Protein AF-T2S7C8-F1 (afdb_monomer_lite)

Foldseek 3Di:
DDDAFDWDADPVRWIWTDDPQKIWTWAQDDPNDGNVPDTDTPDMDGHDPVPPVPDDDPDDPDPDDDPDDDPPDDDDDDDDDDDDDPDDPPVVVVVVVVVVVVVVVVVVVVVVVVVVVVVVVVVVVVVVVVVVVVVVVVVVVVPD

Organism: NCBI:txid1352357

InterPro domains:
  IPR021907 Protein of unknown function DUF3519 [PF12033] (1-102)

pLDDT: mean 73.12, std 20.06, range [33.06, 94.12]

Radius of gyration: 29.87 Å; chains: 1; bounding box: 69×39×96 Å

Sequence (144 aa):
MLEKGEKGTDHLGRVFVDYGNKRVGLNNVWKSEKLGNHRVISSYELYDTEKQALRSTPQVITKEKAFNSLNSAEPNPMQKELKSQEVLSPLEQANAEKLAKLEREALASEQEFLRHKEQESKKLNLIFELIYKDYSVEQGDRIA

Structure (mmCIF, N/CA/C/O backbone):
data_AF-T2S7C8-F1
#
_entry.id   AF-T2S7C8-F1
#
loop_
_atom_site.group_PDB
_atom_site.id
_atom_site.type_symbol
_atom_site.label_atom_id
_atom_site.label_alt_id
_atom_site.label_comp_id
_atom_site.label_asym_id
_atom_site.label_entity_id
_atom_site.label_seq_id
_atom_site.pdbx_PDB_ins_code
_atom_site.Cartn_x
_atom_site.Cartn_y
_atom_site.Cartn_z
_atom_site.occupancy
_atom_site.B_iso_or_equiv
_atom_site.auth_seq_id
_atom_site.auth_comp_id
_atom_site.auth_asym_id
_atom_site.auth_atom_id
_atom_site.pdbx_PDB_model_num
ATOM 1 N N . MET A 1 1 ? -10.335 -15.597 -1.551 1.00 68.06 1 MET A N 1
ATOM 2 C CA . MET A 1 1 ? -10.544 -14.494 -2.517 1.00 68.06 1 MET A CA 1
ATOM 3 C C . MET A 1 1 ? -10.540 -13.198 -1.724 1.00 68.06 1 MET A C 1
ATOM 5 O O . MET A 1 1 ? -11.155 -13.182 -0.669 1.00 68.06 1 MET A O 1
ATOM 9 N N . LEU A 1 2 ? -9.804 -12.171 -2.157 1.00 72.94 2 LEU A N 1
ATOM 10 C CA . LEU A 1 2 ? -9.833 -10.853 -1.512 1.00 72.94 2 LEU A CA 1
ATOM 11 C C . LEU A 1 2 ? -10.954 -10.025 -2.140 1.00 72.94 2 LEU A C 1
ATOM 13 O O . LEU A 1 2 ? -11.009 -9.897 -3.365 1.00 72.94 2 LEU A O 1
ATOM 17 N N . GLU A 1 3 ? -11.838 -9.491 -1.307 1.00 81.44 3 GLU A N 1
ATOM 18 C CA . GLU A 1 3 ? -12.897 -8.587 -1.740 1.00 81.44 3 GLU A CA 1
ATOM 19 C C . GLU A 1 3 ? -12.309 -7.188 -1.974 1.00 81.44 3 GLU A C 1
ATOM 21 O O . GLU A 1 3 ? -11.490 -6.700 -1.193 1.00 81.44 3 GLU A O 1
ATOM 26 N N . LYS A 1 4 ? -12.667 -6.565 -3.099 1.00 87.81 4 LYS A N 1
ATOM 27 C CA . LYS A 1 4 ? -12.164 -5.241 -3.480 1.00 87.81 4 LYS A CA 1
ATOM 28 C C . LYS A 1 4 ? -13.153 -4.171 -3.026 1.00 87.81 4 LYS A C 1
ATOM 30 O O . LYS A 1 4 ? -14.350 -4.335 -3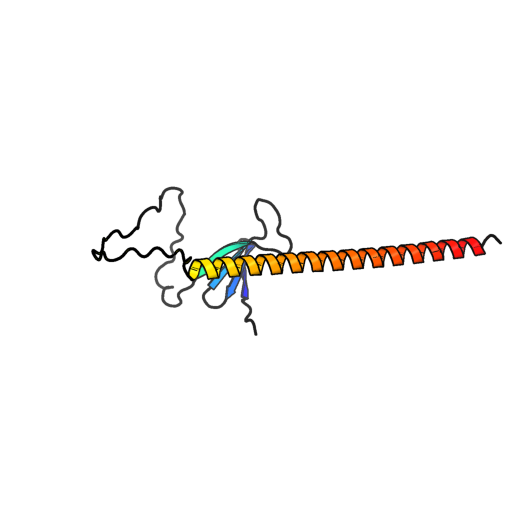.225 1.00 87.81 4 LYS A O 1
ATOM 35 N N . GLY A 1 5 ? -12.639 -3.073 -2.477 1.00 88.06 5 GLY A N 1
ATOM 36 C CA . GLY A 1 5 ? -13.427 -1.868 -2.211 1.00 88.06 5 GLY A CA 1
ATOM 37 C C . GLY A 1 5 ? -13.712 -1.040 -3.470 1.00 88.06 5 GLY A C 1
ATOM 38 O O . GLY A 1 5 ? -13.072 -1.219 -4.511 1.00 88.06 5 GLY A O 1
ATOM 39 N N . GLU A 1 6 ? -14.652 -0.105 -3.359 1.00 92.19 6 GLU A N 1
ATOM 40 C CA . GLU A 1 6 ? -15.002 0.869 -4.393 1.00 92.19 6 GLU A CA 1
ATOM 41 C C . GLU A 1 6 ? -14.101 2.103 -4.282 1.00 92.19 6 GLU A C 1
ATOM 43 O O . GLU A 1 6 ? -13.892 2.635 -3.197 1.00 92.19 6 GLU A O 1
ATOM 48 N N . LYS A 1 7 ? -13.542 2.579 -5.397 1.00 93.44 7 LYS A N 1
ATOM 49 C CA . LYS A 1 7 ? -12.736 3.810 -5.412 1.00 93.44 7 LYS A CA 1
ATOM 50 C C . LYS A 1 7 ? -13.618 5.011 -5.748 1.00 93.44 7 LYS A C 1
ATOM 52 O O . LYS A 1 7 ? -14.398 4.945 -6.693 1.00 93.44 7 LYS A O 1
ATOM 57 N N . GLY A 1 8 ? -13.410 6.128 -5.062 1.00 92.38 8 GLY A N 1
ATOM 58 C CA . GLY A 1 8 ? -14.126 7.374 -5.313 1.00 92.38 8 GLY A CA 1
ATOM 59 C C . GLY A 1 8 ? -13.217 8.597 -5.309 1.00 92.38 8 GLY A C 1
ATOM 60 O O . GLY A 1 8 ? -12.035 8.545 -4.952 1.00 92.38 8 GLY A O 1
ATOM 61 N N . THR A 1 9 ? -13.759 9.715 -5.778 1.00 92.06 9 THR A N 1
ATOM 62 C CA . THR A 1 9 ? -13.115 11.027 -5.720 1.00 92.06 9 THR A CA 1
ATOM 63 C C . THR A 1 9 ? -14.182 12.071 -5.442 1.00 92.06 9 THR A C 1
ATOM 65 O O . THR A 1 9 ? -15.259 12.016 -6.031 1.00 92.06 9 THR A O 1
ATOM 68 N N . ASP A 1 10 ? -13.921 12.983 -4.513 1.00 83.38 10 ASP A N 1
ATOM 69 C CA . ASP A 1 10 ? -14.870 14.047 -4.196 1.00 83.38 10 ASP A CA 1
ATOM 70 C C . ASP A 1 10 ? -14.703 15.272 -5.109 1.00 83.38 10 ASP A C 1
ATOM 72 O O . ASP A 1 10 ? -13.816 15.340 -5.962 1.00 83.38 10 ASP A O 1
ATOM 76 N N . HIS A 1 11 ? -15.551 16.280 -4.903 1.00 85.06 11 HIS A N 1
ATOM 77 C CA . HIS A 1 11 ? -15.507 17.544 -5.643 1.00 85.06 11 HIS A CA 1
ATOM 78 C C . HIS A 1 11 ? -14.207 18.352 -5.434 1.00 85.06 11 HIS A C 1
ATOM 80 O O . HIS A 1 11 ? -13.976 19.323 -6.149 1.00 85.06 11 HIS A O 1
ATOM 86 N N . LEU A 1 12 ? -13.362 17.968 -4.469 1.00 84.31 12 LEU A N 1
ATOM 87 C CA . LEU A 1 12 ? -12.052 18.567 -4.198 1.00 84.31 12 LEU A CA 1
ATOM 88 C C . LEU A 1 12 ? -10.900 17.738 -4.791 1.00 84.31 12 LEU A C 1
ATOM 90 O O . LEU A 1 12 ? -9.735 18.079 -4.589 1.00 84.31 12 LEU A O 1
ATOM 94 N N . GLY A 1 13 ? -11.195 16.647 -5.502 1.00 84.31 13 GLY A N 1
ATOM 95 C CA . GLY A 1 13 ? -10.182 15.773 -6.091 1.00 84.31 13 GLY A CA 1
ATOM 96 C C . GLY A 1 13 ? -9.503 14.831 -5.090 1.00 84.31 13 GLY A C 1
ATOM 97 O O . GLY A 1 13 ? -8.497 14.206 -5.432 1.00 84.31 13 GLY A O 1
ATOM 98 N N . ARG A 1 14 ? -10.014 14.707 -3.857 1.00 84.81 14 ARG A N 1
ATOM 99 C CA . ARG A 1 14 ? -9.461 13.786 -2.854 1.00 84.81 14 ARG A CA 1
ATOM 100 C C . ARG A 1 14 ? -9.916 12.372 -3.169 1.00 84.81 14 ARG A C 1
ATOM 102 O O . ARG A 1 14 ? -11.104 12.129 -3.366 1.00 84.81 14 ARG A O 1
ATOM 109 N N . VAL A 1 15 ? -8.973 11.439 -3.196 1.00 92.38 15 VAL A N 1
ATOM 110 C CA . VAL A 1 15 ? -9.261 10.041 -3.520 1.00 92.38 15 VAL A CA 1
ATOM 111 C C . VAL A 1 15 ? -9.568 9.265 -2.252 1.00 92.38 15 VAL A C 1
ATOM 113 O O . VAL A 1 15 ? -8.892 9.440 -1.243 1.00 92.38 15 VAL A O 1
ATOM 116 N N . PHE A 1 16 ? -10.551 8.375 -2.317 1.00 93.81 16 PHE A N 1
ATOM 117 C CA . PHE A 1 16 ? -10.884 7.470 -1.226 1.00 93.81 16 PHE A CA 1
ATOM 118 C C . PHE A 1 16 ? -11.247 6.072 -1.734 1.00 93.81 16 PHE A C 1
ATOM 120 O O . PHE A 1 16 ? -11.502 5.878 -2.925 1.00 93.81 16 PHE A O 1
ATOM 127 N N . VAL A 1 17 ? -11.233 5.098 -0.826 1.00 93.94 17 VAL A N 1
ATOM 128 C CA . VAL A 1 17 ? -11.704 3.730 -1.056 1.00 93.94 17 VAL A CA 1
ATOM 129 C C . VAL A 1 17 ? -12.733 3.374 0.005 1.00 93.94 17 VAL A C 1
ATOM 131 O O . VAL A 1 17 ? -12.441 3.476 1.197 1.00 93.94 17 VAL A O 1
ATOM 134 N N . ASP A 1 18 ? -13.901 2.932 -0.440 1.00 92.69 18 ASP A N 1
ATOM 135 C CA . ASP A 1 18 ? -14.984 2.437 0.396 1.00 92.69 18 ASP A CA 1
ATOM 136 C C . ASP A 1 18 ? -14.978 0.915 0.431 1.00 92.69 18 ASP A C 1
ATOM 138 O O . ASP A 1 18 ? -14.855 0.245 -0.593 1.00 92.69 18 ASP A O 1
ATOM 142 N N . TYR A 1 19 ? -15.102 0.355 1.627 1.00 90.81 19 TYR A N 1
ATOM 143 C CA . TYR A 1 19 ? -15.174 -1.084 1.827 1.00 90.81 19 TYR A CA 1
ATOM 144 C C . TYR A 1 19 ? -16.102 -1.406 2.995 1.00 90.81 19 TYR A C 1
ATOM 146 O O . TYR A 1 19 ? -15.776 -1.169 4.164 1.00 90.81 19 TYR A O 1
ATOM 154 N N . GLY A 1 20 ? -17.283 -1.937 2.676 1.00 89.00 20 GLY A N 1
ATOM 155 C CA . GLY A 1 20 ? -18.350 -2.135 3.649 1.00 89.00 20 GLY A CA 1
ATOM 156 C C . GLY A 1 20 ? -18.712 -0.815 4.328 1.00 89.00 20 GLY A C 1
ATOM 157 O O . GLY A 1 20 ? -19.054 0.164 3.677 1.00 89.00 20 GLY A O 1
ATOM 158 N N . ASN A 1 21 ? -18.595 -0.772 5.651 1.00 88.62 21 ASN A N 1
ATOM 159 C CA . ASN A 1 21 ? -18.905 0.409 6.448 1.00 88.62 21 ASN A CA 1
ATOM 160 C C . ASN A 1 21 ? -17.685 1.305 6.731 1.00 88.62 21 ASN A C 1
ATOM 162 O O . ASN A 1 21 ? -17.664 2.020 7.729 1.00 88.62 21 ASN A O 1
ATOM 166 N N . LYS A 1 22 ? -16.636 1.223 5.908 1.00 89.38 22 LYS A N 1
ATOM 167 C CA . LYS A 1 22 ? -15.371 1.944 6.100 1.00 89.38 22 LYS A CA 1
ATOM 168 C C . LYS A 1 22 ? -15.048 2.774 4.873 1.00 89.38 22 LYS A C 1
ATOM 170 O O . LYS A 1 22 ? -15.216 2.284 3.759 1.00 89.38 22 LYS A O 1
ATOM 175 N N . ARG A 1 23 ? -14.491 3.962 5.092 1.00 92.06 23 ARG A N 1
ATOM 176 C CA . ARG A 1 23 ? -13.891 4.800 4.050 1.00 92.06 23 ARG A CA 1
ATOM 177 C C . ARG A 1 23 ? -12.448 5.122 4.402 1.00 92.06 23 ARG A C 1
ATOM 179 O O . ARG A 1 23 ? -12.149 5.521 5.524 1.00 92.06 23 ARG A O 1
ATOM 186 N N . VAL A 1 24 ? -11.553 4.988 3.431 1.00 91.50 24 VAL A N 1
ATOM 187 C CA . VAL A 1 24 ? -10.126 5.306 3.568 1.00 91.50 24 VAL A CA 1
ATOM 188 C C . VAL A 1 24 ? -9.764 6.412 2.590 1.00 91.50 24 VAL A C 1
ATOM 190 O O . VAL A 1 24 ? -9.850 6.206 1.384 1.00 91.50 24 VAL A O 1
ATOM 193 N N . GLY A 1 25 ? -9.340 7.574 3.084 1.00 94.00 25 GLY A N 1
ATOM 194 C CA . GLY A 1 25 ? -8.821 8.662 2.253 1.00 94.00 25 GLY A CA 1
ATOM 195 C C . GLY A 1 25 ? -7.349 8.454 1.906 1.00 94.00 25 GLY A C 1
ATOM 196 O O . GLY A 1 25 ? -6.552 8.053 2.755 1.00 94.00 25 GLY A O 1
ATOM 197 N N . LEU A 1 26 ? -6.982 8.741 0.659 1.00 93.19 26 LEU A N 1
ATOM 198 C CA . LEU A 1 26 ? -5.656 8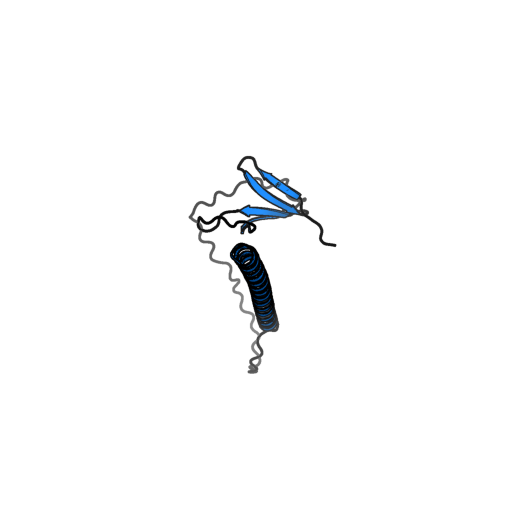.509 0.095 1.00 93.19 26 LEU A CA 1
ATOM 199 C C . LEU A 1 26 ? -5.055 9.806 -0.460 1.00 93.19 26 LEU A C 1
ATOM 201 O O . LEU A 1 26 ? -5.669 10.494 -1.278 1.00 93.19 26 LEU A O 1
ATOM 205 N N . ASN A 1 27 ? -3.804 10.084 -0.090 1.00 89.44 27 ASN A N 1
ATOM 206 C CA . ASN A 1 27 ? -3.008 11.201 -0.595 1.00 89.44 27 ASN A CA 1
ATOM 207 C C . ASN A 1 27 ? -1.825 10.690 -1.438 1.00 89.44 27 ASN A C 1
ATOM 209 O O . ASN A 1 27 ? -1.204 9.676 -1.118 1.00 89.44 27 ASN A O 1
ATOM 213 N N . ASN A 1 28 ? -1.529 11.375 -2.542 1.00 90.81 28 ASN A N 1
ATOM 214 C CA . ASN A 1 28 ? -0.413 11.072 -3.444 1.00 90.81 28 ASN A CA 1
ATOM 215 C C . ASN A 1 28 ? 0.847 11.914 -3.170 1.00 90.81 28 ASN A C 1
ATOM 217 O O . ASN A 1 28 ? 1.847 11.739 -3.866 1.00 90.81 28 ASN A O 1
ATOM 221 N N . VAL A 1 29 ? 0.796 12.817 -2.190 1.00 88.25 29 VAL A N 1
ATOM 222 C CA . VAL A 1 29 ? 1.901 13.668 -1.754 1.00 88.25 29 VAL A CA 1
ATOM 223 C C . VAL A 1 29 ? 2.172 13.441 -0.269 1.00 88.25 29 VAL A C 1
ATOM 225 O O . VAL A 1 29 ? 1.256 13.418 0.554 1.00 88.25 29 VAL A O 1
ATOM 228 N N . TRP A 1 30 ? 3.446 13.319 0.084 1.00 88.69 30 TRP A N 1
ATOM 229 C CA . TRP A 1 30 ? 3.918 13.246 1.464 1.00 88.69 30 TRP A CA 1
ATOM 230 C C . TRP A 1 30 ? 5.176 14.089 1.607 1.00 88.69 30 TRP A C 1
ATOM 232 O O . TRP A 1 30 ? 6.067 13.988 0.775 1.00 88.69 30 TRP A O 1
ATOM 242 N N . LYS A 1 31 ? 5.249 14.947 2.634 1.00 90.00 31 LYS A N 1
ATOM 243 C CA . LYS A 1 31 ? 6.389 15.866 2.843 1.00 90.00 31 LYS A CA 1
ATOM 244 C C . LYS A 1 31 ? 6.799 16.645 1.573 1.00 90.00 31 LYS A C 1
ATOM 246 O O . LYS A 1 31 ? 7.979 16.857 1.330 1.00 90.00 31 LYS A O 1
ATOM 251 N N . SER A 1 32 ? 5.816 17.072 0.776 1.00 90.69 32 SER A N 1
ATOM 252 C CA . SER A 1 32 ? 6.000 17.780 -0.506 1.00 90.69 32 SER A CA 1
ATOM 253 C C . SER A 1 32 ? 6.583 16.949 -1.660 1.00 90.69 32 SER A C 1
ATOM 255 O O . SER A 1 32 ? 6.857 17.499 -2.725 1.00 90.69 32 SER A O 1
ATOM 257 N N . GLU A 1 33 ? 6.695 15.631 -1.505 1.00 91.00 33 GLU A N 1
ATOM 258 C CA . GLU A 1 33 ? 7.144 14.709 -2.550 1.00 91.00 33 GLU A CA 1
ATOM 259 C C . GLU A 1 33 ? 5.977 13.894 -3.115 1.00 91.00 33 GLU A C 1
ATOM 261 O O . GLU A 1 33 ? 5.079 13.472 -2.382 1.00 91.00 33 GLU A O 1
ATOM 266 N N . LYS A 1 34 ? 5.980 13.656 -4.432 1.00 93.38 34 LYS A N 1
ATOM 267 C CA . LYS A 1 34 ? 4.994 12.787 -5.092 1.00 93.38 34 LYS A CA 1
ATOM 268 C C . LYS A 1 34 ? 5.375 11.322 -4.902 1.00 93.38 34 LYS A C 1
ATOM 270 O O . LYS A 1 34 ? 6.498 10.930 -5.187 1.00 93.38 34 LYS A O 1
ATOM 275 N N . LEU A 1 35 ? 4.401 10.501 -4.528 1.00 87.62 35 LEU A N 1
ATOM 276 C CA . LEU A 1 35 ? 4.615 9.104 -4.140 1.00 87.62 35 LEU A CA 1
ATOM 277 C C . LEU A 1 35 ? 4.553 8.085 -5.296 1.00 87.62 35 LEU A C 1
ATOM 279 O O . LEU A 1 35 ? 4.608 6.879 -5.063 1.00 87.62 35 LEU A O 1
ATOM 283 N N . GLY A 1 36 ? 4.446 8.536 -6.550 1.00 90.56 36 GLY A N 1
ATOM 284 C CA . GLY A 1 36 ? 4.378 7.648 -7.716 1.00 90.56 36 GLY A CA 1
ATOM 285 C C . GLY A 1 36 ? 3.201 6.667 -7.634 1.00 90.56 36 GLY A C 1
ATOM 286 O O . GLY A 1 36 ? 2.042 7.081 -7.616 1.00 90.56 36 GLY A O 1
ATOM 287 N N . ASN A 1 37 ? 3.503 5.368 -7.586 1.00 90.44 37 ASN A N 1
ATOM 288 C CA . ASN A 1 37 ? 2.537 4.275 -7.424 1.00 90.44 37 ASN A CA 1
ATOM 289 C C . ASN A 1 37 ? 2.124 4.007 -5.961 1.00 90.44 37 ASN A C 1
ATOM 291 O O . ASN A 1 37 ? 1.277 3.148 -5.723 1.00 90.44 37 ASN A O 1
ATOM 295 N N . HIS A 1 38 ? 2.685 4.733 -4.993 1.00 87.88 38 HIS A N 1
ATOM 296 C CA . HIS A 1 38 ? 2.340 4.633 -3.576 1.00 87.88 38 HIS A CA 1
ATOM 297 C C . HIS A 1 38 ? 1.379 5.751 -3.161 1.00 87.88 38 HIS A C 1
ATOM 299 O O . HIS A 1 38 ? 1.308 6.812 -3.786 1.00 87.88 38 HIS A O 1
ATOM 305 N N . ARG A 1 39 ? 0.613 5.516 -2.090 1.00 89.12 39 ARG A N 1
ATOM 306 C CA . ARG A 1 39 ? -0.302 6.504 -1.506 1.00 89.12 39 ARG A CA 1
ATOM 307 C C . ARG A 1 39 ? -0.281 6.404 0.009 1.00 89.12 39 ARG A C 1
ATOM 309 O O . ARG A 1 39 ? -0.235 5.305 0.554 1.00 89.12 39 ARG A O 1
ATOM 31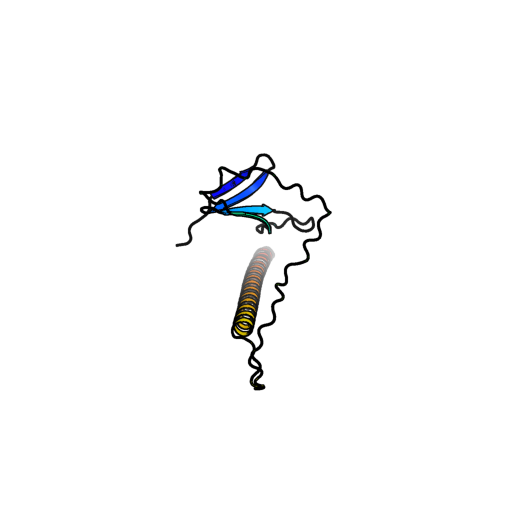6 N N . VAL A 1 40 ? -0.341 7.549 0.674 1.00 91.12 40 VAL A N 1
ATOM 317 C CA . VAL A 1 40 ? -0.448 7.630 2.133 1.00 91.12 40 VAL A CA 1
ATOM 318 C C . VAL A 1 40 ? -1.918 7.678 2.520 1.00 91.12 40 VAL A C 1
ATOM 320 O O . VAL A 1 40 ? -2.713 8.366 1.880 1.00 91.12 40 VAL A O 1
ATOM 323 N N . IL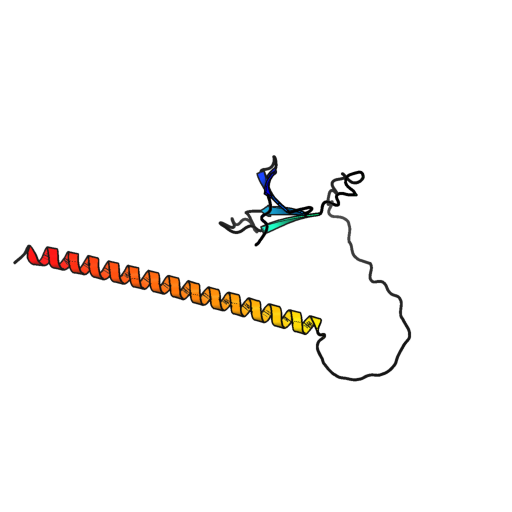E A 1 41 ? -2.276 6.959 3.580 1.00 92.69 41 ILE A N 1
ATOM 324 C CA . ILE A 1 41 ? -3.606 7.044 4.180 1.00 92.69 41 ILE A CA 1
ATOM 325 C C . ILE A 1 41 ? -3.703 8.377 4.923 1.00 92.69 41 ILE A C 1
ATOM 327 O O . ILE A 1 41 ? -2.974 8.608 5.886 1.00 92.69 41 ILE A O 1
ATOM 331 N N . SER A 1 42 ? -4.586 9.261 4.461 1.00 87.94 42 SER A N 1
ATOM 332 C CA . SER A 1 42 ? -4.798 10.586 5.053 1.00 87.94 42 SER A CA 1
ATOM 333 C C . SER A 1 42 ? -5.984 10.636 6.012 1.00 87.94 42 SER A C 1
ATOM 335 O O . SER A 1 42 ? -6.036 11.517 6.866 1.00 87.94 42 SER A O 1
ATOM 337 N N . SER A 1 43 ? -6.952 9.730 5.862 1.00 85.06 43 SER A N 1
ATOM 338 C CA . SER A 1 43 ? -8.123 9.643 6.736 1.00 85.06 43 SER A CA 1
ATOM 339 C C . SER A 1 43 ? -8.696 8.230 6.762 1.00 85.06 43 SER A C 1
ATOM 341 O O . SER A 1 43 ? -8.524 7.454 5.820 1.00 85.06 43 SER A O 1
ATOM 343 N N . TYR A 1 44 ? -9.386 7.906 7.850 1.00 90.69 44 TYR A N 1
ATOM 344 C CA . TYR A 1 44 ? -10.113 6.657 8.021 1.00 90.69 44 TYR A CA 1
ATOM 345 C C . TYR A 1 44 ? -11.433 6.957 8.734 1.00 90.69 44 TYR A C 1
ATOM 347 O O . TYR A 1 44 ? -11.432 7.549 9.813 1.00 90.69 44 TYR A O 1
ATOM 355 N N . GLU A 1 45 ? -12.546 6.566 8.125 1.00 87.62 45 GLU A N 1
ATOM 356 C CA . GLU A 1 45 ? -13.897 6.765 8.644 1.00 87.62 45 GLU A CA 1
ATOM 357 C C . GLU A 1 45 ? -14.600 5.414 8.788 1.00 87.62 45 GLU A C 1
ATOM 359 O O . GLU A 1 45 ? -14.438 4.519 7.955 1.00 87.62 45 GLU A O 1
ATOM 364 N N . LEU A 1 46 ? -15.399 5.283 9.846 1.00 89.69 46 LEU A N 1
ATOM 365 C CA . LEU A 1 46 ? -16.288 4.151 10.072 1.00 89.69 46 LEU A CA 1
ATOM 366 C C . LEU A 1 46 ? -17.723 4.679 10.113 1.00 89.69 46 LEU A C 1
ATOM 368 O O . LEU A 1 46 ? -18.051 5.529 10.940 1.00 89.69 46 LEU A O 1
ATOM 372 N N . TYR A 1 47 ? -18.573 4.173 9.232 1.00 76.75 47 TYR A N 1
ATOM 373 C CA . TYR A 1 47 ? -19.996 4.457 9.238 1.00 76.75 47 TYR A CA 1
ATOM 374 C C . TYR A 1 47 ? -20.693 3.421 10.126 1.00 76.75 47 TYR A C 1
ATOM 376 O O . TYR A 1 47 ? -20.725 2.232 9.814 1.00 76.75 47 TYR A O 1
ATOM 384 N N . ASP A 1 48 ? -21.257 3.854 11.250 1.00 69.12 48 ASP A N 1
ATOM 385 C CA . ASP A 1 48 ? -22.266 3.054 11.943 1.00 69.12 48 ASP A CA 1
ATOM 386 C C . ASP A 1 48 ? -23.581 3.243 11.186 1.00 69.12 48 ASP A C 1
ATOM 388 O O . ASP A 1 48 ? -24.179 4.323 11.225 1.00 69.12 48 ASP A O 1
ATOM 392 N N . THR A 1 49 ? -24.044 2.195 10.503 1.00 57.31 49 THR A N 1
ATOM 393 C CA . THR A 1 49 ? -25.340 2.186 9.803 1.00 57.31 49 THR A CA 1
ATOM 394 C C . THR A 1 49 ? -26.499 2.569 10.740 1.00 57.31 49 THR A C 1
ATOM 396 O O . THR A 1 49 ? -27.489 3.134 10.290 1.00 57.31 49 THR A O 1
ATOM 399 N N . GLU A 1 50 ? -26.353 2.361 12.05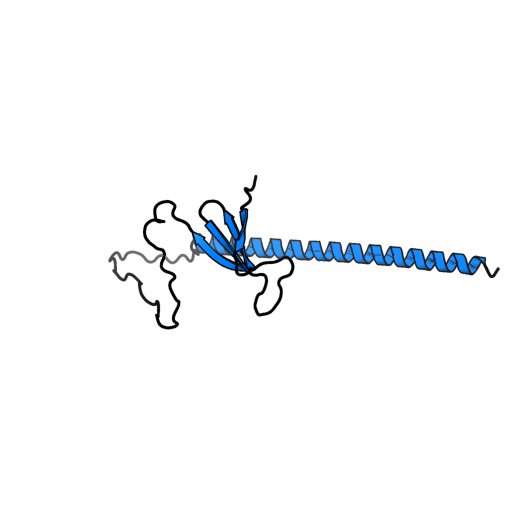3 1.00 56.16 50 GLU A N 1
ATOM 400 C CA . GLU A 1 50 ? -27.369 2.685 13.065 1.00 56.16 50 GLU A CA 1
ATOM 401 C C . GLU A 1 50 ? -27.348 4.144 13.567 1.00 56.16 50 GLU A C 1
ATOM 403 O O . GLU A 1 50 ? -28.324 4.595 14.164 1.00 56.16 50 GLU A O 1
ATOM 408 N N . LYS A 1 51 ? -26.272 4.918 13.347 1.00 52.31 51 LYS A N 1
ATOM 409 C CA . LYS A 1 51 ? -26.091 6.248 13.983 1.00 52.31 51 LYS A CA 1
ATOM 410 C C . LYS A 1 51 ? -26.111 7.444 13.033 1.00 52.31 51 LYS A C 1
ATOM 412 O O . LYS A 1 51 ? -25.942 8.581 13.482 1.00 52.31 51 LYS A O 1
ATOM 417 N N . GLN A 1 52 ? -26.392 7.227 11.749 1.00 49.31 52 GLN A N 1
ATOM 418 C CA . GLN A 1 52 ? -26.513 8.303 10.754 1.00 49.31 52 GLN A CA 1
ATOM 419 C C . GLN A 1 52 ? -27.622 9.328 11.068 1.00 49.31 52 GLN A C 1
ATOM 421 O O . GLN A 1 52 ? -27.613 10.420 10.510 1.00 49.31 52 GLN A O 1
ATOM 426 N N . ALA A 1 53 ? -28.527 9.037 12.007 1.00 47.25 53 ALA A N 1
ATOM 427 C CA . ALA A 1 53 ? -29.560 9.980 12.424 1.00 47.25 53 ALA A CA 1
ATOM 428 C C . ALA A 1 53 ? -29.058 11.154 13.293 1.00 47.25 53 ALA A C 1
ATOM 430 O O . ALA A 1 53 ? -29.813 12.106 13.461 1.00 47.25 53 ALA A O 1
ATOM 431 N N . LEU A 1 54 ? -27.845 11.124 13.879 1.00 45.44 54 LEU A N 1
ATOM 432 C CA . LEU A 1 54 ? -27.544 12.066 14.976 1.00 45.44 54 LEU A CA 1
ATOM 433 C C . LEU A 1 54 ? -26.254 12.885 14.928 1.00 45.44 54 LEU A C 1
ATOM 435 O O . LEU A 1 54 ? -26.145 13.798 15.745 1.00 45.44 54 LEU A O 1
ATOM 439 N N . ARG A 1 55 ? -25.280 12.654 14.040 1.00 43.38 55 ARG A N 1
ATOM 440 C CA . ARG A 1 55 ? -24.040 13.464 14.073 1.00 43.38 55 ARG A CA 1
ATOM 441 C C . ARG A 1 55 ? -23.454 13.786 12.703 1.00 43.38 55 ARG A C 1
ATOM 443 O O . ARG A 1 55 ? -22.423 13.250 12.323 1.00 43.38 55 ARG A O 1
ATOM 450 N N . SER A 1 56 ? -24.055 14.770 12.037 1.00 45.44 56 SER A N 1
ATOM 451 C CA . SER A 1 56 ? -23.315 15.679 11.156 1.00 45.44 56 SER A CA 1
ATOM 452 C C . SER A 1 56 ? -22.982 16.943 11.937 1.00 45.44 56 SER A C 1
ATOM 454 O O . SER A 1 56 ? -23.762 17.889 11.998 1.00 45.44 56 SER A O 1
ATOM 456 N N . THR A 1 57 ? -21.812 16.959 12.565 1.00 45.44 57 THR A N 1
ATOM 457 C CA . THR A 1 57 ? -21.149 18.216 12.914 1.00 45.44 57 THR A CA 1
ATOM 458 C C . THR A 1 57 ? -19.667 18.047 12.600 1.00 45.44 57 THR A C 1
ATOM 460 O O . THR A 1 57 ? -19.009 17.224 13.240 1.00 45.44 57 THR A O 1
ATOM 463 N N . PRO A 1 58 ? -19.126 18.760 11.596 1.00 49.91 58 PRO A N 1
ATOM 464 C CA . PRO A 1 58 ? -17.695 18.747 11.337 1.00 49.91 58 PRO A CA 1
ATOM 465 C C . PRO A 1 58 ? -16.987 19.366 12.545 1.00 49.91 58 PRO A C 1
ATOM 467 O O . PRO A 1 58 ? -17.174 20.544 12.849 1.00 49.91 58 PRO A O 1
ATOM 470 N N . GLN A 1 59 ? -16.197 18.572 13.269 1.00 45.06 59 GLN A N 1
ATOM 471 C CA . GLN A 1 59 ? -15.356 19.110 14.333 1.00 45.06 59 GLN A CA 1
ATOM 472 C C . GLN A 1 59 ? -14.205 19.882 13.687 1.00 45.06 59 GLN A C 1
ATOM 474 O O . GLN A 1 59 ? -13.263 19.305 13.148 1.00 45.06 59 GLN A O 1
ATOM 479 N N . VAL A 1 60 ? -14.313 21.208 13.724 1.00 38.62 60 VAL A N 1
ATOM 480 C CA . VAL A 1 60 ? -13.207 22.132 13.483 1.00 38.62 60 VAL A CA 1
ATOM 481 C C . VAL A 1 60 ? -12.137 21.839 14.535 1.00 38.62 60 VAL A C 1
ATOM 483 O O . VAL A 1 60 ? -12.362 22.054 15.723 1.00 38.62 60 VAL A O 1
ATOM 486 N N . ILE A 1 61 ? -10.973 21.339 14.119 1.00 48.97 61 ILE A N 1
ATOM 487 C CA . ILE A 1 61 ? -9.815 21.196 15.009 1.00 48.97 61 ILE A CA 1
ATOM 488 C C . ILE A 1 61 ? -9.185 22.588 15.147 1.00 48.97 61 ILE A C 1
ATOM 490 O O . ILE A 1 61 ? -8.229 22.927 14.450 1.00 48.97 61 ILE A O 1
ATOM 494 N N . THR A 1 62 ? -9.744 23.437 16.011 1.00 35.03 62 THR A N 1
ATOM 495 C CA . THR A 1 62 ? -8.992 24.582 16.530 1.00 35.03 62 THR A CA 1
ATOM 496 C C . THR A 1 62 ? -7.891 24.041 17.439 1.00 35.03 62 THR A C 1
ATOM 498 O O . THR A 1 62 ? -8.109 23.142 18.253 1.00 35.03 62 THR A O 1
ATOM 501 N N . LYS A 1 63 ? -6.670 24.547 17.256 1.00 46.97 63 LYS A N 1
ATOM 502 C CA . LYS A 1 63 ? -5.474 24.177 18.022 1.00 46.97 63 LYS A CA 1
ATOM 503 C C . LYS A 1 63 ? -5.568 24.682 19.468 1.00 46.97 63 LYS A C 1
ATOM 505 O O . LYS A 1 63 ? -4.804 25.557 19.841 1.00 46.97 63 LYS A O 1
ATOM 510 N N . GLU A 1 64 ? -6.498 24.173 20.270 1.00 46.88 64 GLU A N 1
ATOM 511 C CA . GLU A 1 64 ? -6.558 24.484 21.702 1.00 46.88 64 GLU A CA 1
ATOM 512 C C . GLU A 1 64 ? -7.430 23.479 22.475 1.00 46.88 64 GLU A C 1
ATOM 514 O O . GLU A 1 64 ? -8.477 23.810 23.024 1.00 46.88 64 GLU A O 1
ATOM 519 N N . LYS A 1 65 ? -7.029 22.203 22.521 1.00 47.22 65 LYS A N 1
ATOM 520 C CA . LYS A 1 65 ? -7.504 21.309 23.588 1.00 47.22 65 LYS A CA 1
ATOM 521 C C . LYS A 1 65 ? -6.505 20.191 23.849 1.00 47.22 65 LYS A C 1
ATOM 523 O O . LYS A 1 65 ? -6.368 19.259 23.062 1.00 47.22 65 LYS A O 1
ATOM 528 N N . ALA A 1 66 ? -5.785 20.315 24.958 1.00 43.06 66 ALA A N 1
ATOM 529 C CA . ALA A 1 66 ? -4.923 19.272 25.483 1.00 43.06 66 ALA A CA 1
ATOM 530 C C . ALA A 1 66 ? -5.781 18.068 25.905 1.00 43.06 66 ALA A C 1
ATOM 532 O O . ALA A 1 66 ? -6.446 18.101 26.937 1.00 43.06 66 ALA A O 1
ATOM 533 N N . PHE A 1 67 ? -5.776 17.002 25.106 1.00 44.28 67 PHE A N 1
ATOM 534 C CA . PHE A 1 67 ? -6.286 15.697 25.522 1.00 44.28 67 PHE A CA 1
ATOM 535 C C . PHE A 1 67 ? -5.191 14.957 26.288 1.00 44.28 67 PHE A C 1
ATOM 537 O O . PHE A 1 67 ? -4.562 14.047 25.765 1.00 44.28 67 PHE A O 1
ATOM 544 N N . ASN A 1 68 ? -4.968 15.366 27.534 1.00 49.12 68 ASN A N 1
ATOM 545 C CA . ASN A 1 68 ? -4.302 14.534 28.527 1.00 49.12 68 ASN A CA 1
ATOM 546 C C . ASN A 1 68 ? -5.279 14.318 29.682 1.00 49.12 68 ASN A C 1
ATOM 548 O O . ASN A 1 68 ? -5.721 15.293 30.284 1.00 49.12 68 ASN A O 1
ATOM 552 N N . SER A 1 69 ? -5.564 13.047 29.974 1.00 43.94 69 SER A N 1
ATOM 553 C CA . SER A 1 69 ? -6.032 12.486 31.253 1.00 43.94 69 SER A CA 1
ATOM 554 C C . SER A 1 69 ? -7.264 11.605 31.080 1.00 43.94 69 SER A C 1
ATOM 556 O O . SER A 1 69 ? -8.367 12.119 30.955 1.00 43.94 69 SER A O 1
ATOM 558 N N . LEU A 1 70 ? -7.051 10.286 31.110 1.00 41.00 70 LEU A N 1
ATOM 559 C CA . LEU A 1 70 ? -7.839 9.334 31.901 1.00 41.00 70 LEU A CA 1
ATOM 560 C C . LEU A 1 70 ? -6.957 8.095 32.157 1.00 41.00 70 LEU A C 1
ATOM 562 O O . LEU A 1 70 ? -7.141 7.038 31.563 1.00 41.00 70 LEU A O 1
ATOM 566 N N . ASN A 1 71 ? -5.966 8.243 33.042 1.00 39.75 71 ASN A N 1
ATOM 567 C CA . ASN A 1 71 ? -5.457 7.104 33.804 1.00 39.75 71 ASN A CA 1
ATOM 568 C C . ASN A 1 71 ? -6.471 6.860 34.929 1.00 39.75 71 ASN A C 1
ATOM 570 O O . ASN A 1 71 ? -6.620 7.707 35.808 1.00 39.75 71 ASN A O 1
ATOM 574 N N . SER A 1 72 ? -7.200 5.745 34.880 1.00 38.06 72 SER A N 1
ATOM 575 C CA . SER A 1 72 ? -8.087 5.336 35.972 1.00 38.06 72 SER A CA 1
ATOM 576 C C . SER A 1 72 ? -7.234 4.818 37.127 1.00 38.06 72 SER A C 1
ATOM 578 O O . SER A 1 72 ? -6.667 3.732 37.042 1.00 38.06 72 SER A O 1
ATOM 580 N N . ALA A 1 73 ? -7.102 5.616 38.184 1.00 43.75 73 ALA A N 1
ATOM 581 C CA . ALA A 1 73 ? -6.440 5.226 39.420 1.00 43.75 73 ALA A CA 1
ATOM 582 C C . ALA A 1 73 ? -7.477 4.696 40.422 1.00 43.75 73 ALA A C 1
ATOM 584 O O . ALA A 1 73 ? -8.128 5.478 41.107 1.00 43.75 73 ALA A O 1
ATOM 585 N N . GLU A 1 74 ? -7.580 3.374 40.546 1.00 42.31 74 GLU A N 1
ATOM 586 C CA . GLU A 1 74 ? -8.055 2.719 41.770 1.00 42.31 74 GLU A CA 1
ATOM 587 C C . GLU A 1 74 ? -7.026 1.648 42.179 1.00 42.31 74 GLU A C 1
ATOM 589 O O . GLU A 1 74 ? -6.641 0.829 41.339 1.00 42.31 74 GLU A O 1
ATOM 594 N N . PRO A 1 75 ? -6.528 1.638 43.431 1.00 44.38 75 PRO A N 1
ATOM 595 C CA . PRO A 1 75 ? -5.585 0.628 43.890 1.00 44.38 75 PRO A CA 1
ATOM 596 C C . PRO A 1 75 ? -6.340 -0.591 44.443 1.00 44.38 75 PRO A C 1
ATOM 598 O O . PRO A 1 75 ? -7.091 -0.469 45.407 1.00 44.38 75 PRO A O 1
ATOM 601 N N . ASN A 1 76 ? -6.116 -1.783 43.884 1.00 37.16 76 ASN A N 1
ATOM 602 C CA . ASN A 1 76 ? -6.596 -3.034 44.484 1.00 37.16 76 ASN A CA 1
ATOM 603 C C . ASN A 1 76 ? -5.532 -3.612 45.446 1.00 37.16 76 ASN A C 1
ATOM 605 O O . ASN A 1 76 ? -4.396 -3.836 45.012 1.00 37.16 76 ASN A O 1
ATOM 609 N N . PRO A 1 77 ? -5.848 -3.880 46.729 1.00 47.44 77 PRO A N 1
ATOM 610 C CA . PRO A 1 77 ? -4.901 -4.429 47.687 1.00 47.44 77 PRO A CA 1
ATOM 611 C C . PRO A 1 77 ? -4.928 -5.960 47.653 1.00 47.44 77 PRO A C 1
ATOM 613 O O . PRO A 1 77 ? -5.703 -6.602 48.355 1.00 47.44 77 PRO A O 1
ATOM 616 N N . MET A 1 78 ? -4.027 -6.569 46.887 1.00 33.06 78 MET A N 1
ATOM 617 C CA . MET A 1 78 ? -3.650 -7.967 47.107 1.00 33.06 78 MET A CA 1
ATOM 618 C C . MET A 1 78 ? -2.163 -8.151 46.806 1.00 33.06 78 MET A C 1
ATOM 620 O O . MET A 1 78 ? -1.746 -8.576 45.734 1.00 33.06 78 MET A O 1
ATOM 624 N N . GLN A 1 79 ? -1.343 -7.798 47.797 1.00 44.31 79 GLN A N 1
ATOM 625 C CA . GLN A 1 79 ? 0.019 -8.306 47.903 1.00 44.31 79 GLN A CA 1
ATOM 626 C C . GLN A 1 79 ? -0.043 -9.822 48.104 1.00 44.31 79 GLN A C 1
ATOM 628 O O . GLN A 1 79 ? -0.598 -10.273 49.107 1.00 44.31 79 GLN A O 1
ATOM 633 N N . LYS A 1 80 ? 0.600 -10.592 47.223 1.00 45.34 80 LYS A N 1
ATOM 634 C CA . LYS A 1 80 ? 1.496 -11.678 47.642 1.00 45.34 80 LYS A CA 1
ATOM 635 C C . LYS A 1 80 ? 2.365 -12.181 46.488 1.00 45.34 80 LYS A C 1
ATOM 637 O O . LYS A 1 80 ? 1.876 -12.542 45.429 1.00 45.34 80 LYS A O 1
ATOM 642 N N . GLU A 1 81 ? 3.653 -12.221 46.816 1.00 34.31 81 GLU A N 1
ATOM 643 C CA . GLU A 1 81 ? 4.744 -12.993 46.217 1.00 34.31 81 GLU A CA 1
ATOM 644 C C . GLU A 1 81 ? 5.379 -12.497 44.912 1.00 34.31 81 GLU A C 1
ATOM 646 O O . GLU A 1 81 ? 5.081 -12.918 43.801 1.00 34.31 81 GLU A O 1
ATOM 651 N N . LEU A 1 82 ? 6.415 -11.678 45.130 1.00 45.75 82 LEU A N 1
ATOM 652 C CA . LEU A 1 82 ? 7.735 -11.819 44.514 1.00 45.75 82 LEU A CA 1
ATOM 653 C C . LEU A 1 82 ? 8.022 -13.255 44.033 1.00 45.75 82 LEU A C 1
ATOM 655 O O . LEU A 1 82 ? 8.431 -14.110 44.818 1.00 45.75 82 LEU A O 1
ATOM 659 N N . LYS A 1 83 ? 7.942 -13.474 42.721 1.00 39.91 83 LYS A N 1
ATOM 660 C CA . LYS A 1 83 ? 8.878 -14.357 42.026 1.00 39.91 83 LYS A CA 1
ATOM 661 C C . LYS A 1 83 ? 9.450 -13.620 40.830 1.00 39.91 83 LYS A C 1
ATOM 663 O O . LYS A 1 83 ? 8.763 -13.304 39.868 1.00 39.91 83 LYS A O 1
ATOM 668 N N . SER A 1 84 ? 10.740 -13.344 40.963 1.00 47.06 84 SER A N 1
ATOM 669 C CA . SER A 1 84 ? 11.648 -13.053 39.871 1.00 47.06 84 SER A CA 1
ATOM 670 C C . SER A 1 84 ? 11.571 -14.195 38.860 1.00 47.06 84 SER A C 1
ATOM 672 O O . SER A 1 84 ? 12.015 -15.304 39.150 1.00 47.06 84 SER A O 1
ATOM 674 N N . GLN A 1 85 ? 10.970 -13.942 37.703 1.00 40.41 85 GLN A N 1
ATOM 675 C CA . GLN A 1 85 ? 11.331 -14.632 36.476 1.00 40.41 85 GLN A CA 1
ATOM 676 C C . GLN A 1 85 ? 11.012 -13.692 35.319 1.00 40.41 85 GLN A C 1
ATOM 678 O O . GLN A 1 85 ? 9.858 -13.425 34.998 1.00 40.41 85 GLN A O 1
ATOM 683 N N . GLU A 1 86 ? 12.079 -13.137 34.764 1.00 54.34 86 GLU A N 1
ATOM 684 C CA . GLU A 1 86 ? 12.117 -12.293 33.581 1.00 54.34 86 GLU A CA 1
ATOM 685 C C . GLU A 1 86 ? 11.625 -13.109 32.375 1.00 54.34 86 GLU A C 1
ATOM 687 O O . GLU A 1 86 ? 12.393 -13.742 31.658 1.00 54.34 86 GLU A O 1
ATOM 692 N N . VAL A 1 87 ? 10.307 -13.180 32.203 1.00 51.84 87 VAL A N 1
ATOM 693 C CA . VAL A 1 87 ? 9.672 -13.695 30.994 1.00 51.84 87 VAL A CA 1
ATOM 694 C C . VAL A 1 87 ? 8.904 -12.519 30.422 1.00 51.84 87 VAL A C 1
ATOM 696 O O . VAL A 1 87 ? 7.863 -12.133 30.953 1.00 51.84 87 VAL A O 1
ATOM 699 N N . LEU A 1 88 ? 9.483 -11.912 29.383 1.00 53.66 88 LEU A N 1
ATOM 700 C CA . LEU A 1 88 ? 8.812 -10.949 28.511 1.00 53.66 88 LEU A CA 1
ATOM 701 C C . LEU A 1 88 ? 7.377 -11.415 28.266 1.00 53.66 88 LEU A C 1
ATOM 703 O O . LEU A 1 88 ? 7.134 -12.601 28.023 1.00 53.66 88 LEU A O 1
ATOM 707 N N . SER A 1 89 ? 6.420 -10.496 28.372 1.00 66.88 89 SER A N 1
ATOM 708 C CA . SER A 1 89 ? 5.017 -10.853 28.215 1.00 66.88 89 SER A CA 1
ATOM 709 C C . SER A 1 89 ? 4.800 -11.515 26.841 1.00 66.88 89 SER A C 1
ATOM 711 O O . SER A 1 89 ? 5.433 -11.114 25.858 1.00 66.88 89 SER A O 1
ATOM 713 N N . PRO A 1 90 ? 3.887 -12.498 26.706 1.00 68.62 90 PRO A N 1
ATOM 714 C CA . PRO A 1 90 ? 3.598 -13.145 25.419 1.00 68.62 90 PRO A CA 1
ATOM 715 C C . PRO A 1 90 ? 3.281 -12.158 24.280 1.00 68.62 90 PRO A C 1
ATOM 717 O O . PRO A 1 90 ? 3.491 -12.454 23.106 1.00 68.62 90 PRO A O 1
ATOM 720 N N . LEU A 1 91 ? 2.801 -10.961 24.634 1.00 68.38 91 LEU A N 1
ATOM 721 C CA . LEU A 1 91 ? 2.521 -9.867 23.713 1.00 68.38 91 LEU A CA 1
ATOM 722 C C . LEU A 1 91 ? 3.796 -9.188 23.182 1.00 68.38 91 LEU A C 1
ATOM 724 O O . LEU A 1 91 ? 3.870 -8.864 21.997 1.00 68.38 91 LEU A O 1
ATOM 728 N N . GLU A 1 92 ? 4.809 -8.993 24.028 1.00 71.31 92 GLU A N 1
ATOM 729 C CA . GLU A 1 92 ? 6.111 -8.451 23.616 1.00 71.31 92 GLU A CA 1
ATOM 730 C C . GLU A 1 92 ? 6.853 -9.432 22.707 1.00 71.31 92 GLU A C 1
ATOM 732 O O . GLU A 1 92 ? 7.403 -9.028 21.681 1.00 71.31 92 GLU A O 1
ATOM 737 N N . GLN A 1 93 ? 6.786 -10.728 23.019 1.00 69.56 93 GLN A N 1
ATOM 738 C CA . GLN A 1 93 ? 7.412 -11.772 22.210 1.00 69.56 93 GLN A CA 1
ATOM 739 C C . GLN A 1 93 ? 6.760 -11.892 20.821 1.00 69.56 93 GLN A C 1
ATOM 741 O O . GLN A 1 93 ? 7.460 -11.912 19.808 1.00 69.56 93 GLN A O 1
ATOM 746 N N . ALA A 1 94 ? 5.424 -11.856 20.745 1.00 73.25 94 ALA A N 1
ATOM 747 C CA . ALA A 1 94 ? 4.704 -11.874 19.470 1.00 73.25 94 ALA A CA 1
ATOM 748 C C . ALA A 1 94 ? 5.007 -10.641 18.593 1.00 73.25 94 ALA A C 1
ATOM 750 O O . ALA A 1 94 ? 5.106 -10.750 17.367 1.00 73.25 94 ALA A O 1
ATOM 751 N N . ASN A 1 95 ? 5.185 -9.465 19.206 1.00 80.00 95 ASN A N 1
ATOM 752 C CA . ASN A 1 95 ? 5.546 -8.243 18.485 1.00 80.00 95 ASN A CA 1
ATOM 753 C C . ASN A 1 95 ? 6.984 -8.294 17.948 1.00 80.00 95 ASN A C 1
ATOM 755 O O . ASN A 1 95 ? 7.210 -7.930 16.790 1.00 80.00 95 ASN A O 1
ATOM 759 N N . ALA A 1 96 ? 7.934 -8.788 18.746 1.00 75.19 96 ALA A N 1
ATOM 760 C CA . ALA A 1 96 ? 9.323 -8.965 18.327 1.00 75.19 96 ALA A CA 1
ATOM 761 C C . ALA A 1 96 ? 9.450 -9.977 17.174 1.00 75.19 96 ALA A C 1
ATOM 763 O O . ALA A 1 96 ? 10.141 -9.714 16.189 1.00 75.19 96 ALA A O 1
ATOM 764 N N . GLU A 1 97 ? 8.726 -11.098 17.238 1.00 80.00 97 GLU A N 1
ATOM 765 C CA . GLU A 1 97 ? 8.718 -12.102 16.168 1.00 80.00 97 GLU A CA 1
ATOM 766 C C . GLU A 1 97 ? 8.103 -11.569 14.867 1.00 80.00 97 GLU A C 1
ATOM 768 O O . GLU A 1 97 ? 8.626 -11.822 13.777 1.00 80.00 97 GLU A O 1
ATOM 773 N N . LYS A 1 98 ? 7.020 -10.787 14.958 1.00 87.50 98 LYS A N 1
ATOM 774 C CA . LYS A 1 98 ? 6.384 -10.173 13.785 1.00 87.50 98 LYS A CA 1
ATOM 775 C C . LYS A 1 98 ? 7.297 -9.149 13.108 1.00 87.50 98 LYS A C 1
ATOM 777 O O . LYS A 1 98 ? 7.367 -9.134 11.879 1.00 87.50 98 LYS A O 1
ATOM 782 N N . LEU A 1 99 ? 8.002 -8.330 13.889 1.00 83.62 99 LEU A N 1
ATOM 783 C CA . LEU A 1 99 ? 8.985 -7.371 13.375 1.00 83.62 99 LEU A CA 1
ATOM 784 C C . LEU A 1 99 ? 10.157 -8.083 12.693 1.00 83.62 99 LEU A C 1
ATOM 786 O O . LEU A 1 99 ? 10.450 -7.793 11.536 1.00 83.62 99 LEU A O 1
ATOM 790 N N . ALA A 1 100 ? 10.744 -9.089 13.345 1.00 83.06 100 ALA A N 1
ATOM 791 C CA . ALA A 1 100 ? 11.852 -9.855 12.776 1.00 83.06 100 ALA A CA 1
ATOM 792 C C . ALA A 1 100 ? 11.463 -10.587 11.477 1.00 83.06 100 ALA A C 1
ATOM 794 O O . ALA A 1 100 ? 12.281 -10.745 10.568 1.00 83.06 100 ALA A O 1
ATOM 795 N N . LYS A 1 101 ? 10.209 -11.045 11.364 1.00 91.06 101 LYS A N 1
ATOM 796 C CA . LYS A 1 101 ? 9.702 -11.669 10.135 1.00 91.06 101 LYS A CA 1
ATOM 797 C C . LYS A 1 101 ? 9.527 -10.655 9.001 1.00 91.06 101 LYS A C 1
ATOM 799 O O . LYS A 1 101 ? 9.921 -10.955 7.878 1.00 91.06 101 LYS A O 1
ATOM 804 N N . LEU A 1 102 ? 8.993 -9.470 9.299 1.00 86.38 102 LEU A N 1
ATOM 805 C CA . LEU A 1 102 ? 8.847 -8.378 8.329 1.00 86.38 102 LEU A CA 1
ATOM 806 C C . LEU A 1 102 ? 10.200 -7.898 7.792 1.00 86.38 102 LEU A C 1
ATOM 808 O O . LEU A 1 102 ? 10.345 -7.724 6.586 1.00 86.38 102 LEU A O 1
ATOM 812 N N . GLU A 1 103 ? 11.199 -7.737 8.661 1.00 83.50 103 GLU A N 1
ATOM 813 C CA . GLU A 1 103 ? 12.549 -7.333 8.246 1.00 83.50 103 GLU A CA 1
ATOM 814 C C . GLU A 1 103 ? 13.208 -8.376 7.334 1.00 83.50 103 GLU A C 1
ATOM 816 O O . GLU A 1 103 ? 13.815 -8.021 6.325 1.00 83.50 103 GLU A O 1
ATOM 821 N N . ARG A 1 104 ? 13.045 -9.673 7.631 1.00 86.12 104 ARG A N 1
ATOM 822 C CA . ARG A 1 104 ? 13.560 -10.754 6.772 1.00 86.12 104 ARG A CA 1
ATOM 823 C C . ARG A 1 104 ? 12.888 -10.787 5.406 1.00 86.12 104 ARG A C 1
ATOM 825 O O . ARG A 1 104 ? 13.569 -10.997 4.408 1.00 86.12 104 ARG A O 1
ATOM 832 N N . GLU A 1 105 ? 11.572 -10.602 5.362 1.00 88.94 105 GLU A N 1
ATOM 833 C CA . GLU A 1 105 ? 10.814 -10.569 4.109 1.00 88.94 105 GLU A CA 1
ATOM 834 C C . GLU A 1 105 ? 11.213 -9.364 3.248 1.00 88.94 105 GLU A C 1
ATOM 836 O O . GLU A 1 105 ? 11.468 -9.521 2.054 1.00 88.94 105 GLU A O 1
ATOM 841 N N . ALA A 1 106 ? 11.372 -8.187 3.863 1.00 87.88 106 ALA A N 1
ATOM 842 C CA . ALA A 1 106 ? 11.854 -6.990 3.182 1.00 87.88 106 ALA A CA 1
ATOM 843 C C . ALA A 1 106 ? 13.267 -7.186 2.609 1.00 87.88 106 ALA A C 1
ATOM 845 O O . ALA A 1 106 ? 13.500 -6.908 1.434 1.00 87.88 106 ALA A O 1
ATOM 846 N N . LEU A 1 107 ? 14.191 -7.734 3.405 1.00 88.25 107 LEU A N 1
ATOM 847 C CA . LEU A 1 107 ? 15.578 -7.957 2.990 1.00 88.25 107 LEU A CA 1
ATOM 848 C C . LEU A 1 107 ? 15.684 -9.016 1.882 1.00 88.25 107 LEU A C 1
ATOM 850 O O . LEU A 1 107 ? 16.466 -8.860 0.944 1.00 88.25 107 LEU A O 1
ATOM 854 N N . ALA A 1 108 ? 14.870 -10.073 1.946 1.00 88.81 108 ALA A N 1
ATOM 855 C CA . ALA A 1 108 ? 14.788 -11.073 0.884 1.00 88.81 108 ALA A CA 1
ATOM 856 C C . ALA A 1 108 ? 14.250 -10.468 -0.423 1.00 88.81 108 ALA A C 1
ATOM 858 O O . ALA A 1 108 ? 14.851 -10.671 -1.479 1.00 88.81 108 ALA A O 1
ATOM 859 N N . SER A 1 109 ? 13.177 -9.672 -0.351 1.00 85.50 109 SER A N 1
ATOM 860 C CA . SER A 1 109 ? 12.611 -8.993 -1.521 1.00 85.50 109 SER A CA 1
ATOM 861 C C . SER A 1 109 ? 13.590 -7.989 -2.138 1.00 85.50 109 SER A C 1
ATOM 863 O O . SER A 1 109 ? 13.649 -7.871 -3.363 1.00 85.50 109 SER A O 1
ATOM 865 N N . GLU A 1 110 ? 14.370 -7.279 -1.320 1.00 90.25 110 GLU A N 1
ATOM 866 C CA . GLU A 1 110 ? 15.397 -6.350 -1.794 1.00 90.25 110 GLU A CA 1
ATOM 867 C C . GLU A 1 110 ? 16.527 -7.088 -2.523 1.00 90.25 110 GLU A C 1
ATOM 869 O O . GLU A 1 110 ? 16.909 -6.703 -3.632 1.00 90.25 110 GLU A O 1
ATOM 874 N N . GLN A 1 111 ? 17.016 -8.201 -1.965 1.00 89.69 111 GLN A N 1
ATOM 875 C CA . GLN A 1 111 ? 18.019 -9.028 -2.638 1.00 89.69 111 GLN A CA 1
ATOM 876 C C . GLN A 1 111 ? 17.510 -9.606 -3.961 1.00 89.69 111 GLN A C 1
ATOM 878 O O . GLN A 1 111 ? 18.255 -9.645 -4.942 1.00 89.69 111 GLN A O 1
ATOM 883 N N . GLU A 1 112 ? 16.259 -10.058 -4.007 1.00 89.06 112 GLU A N 1
ATOM 884 C CA . GLU A 1 112 ? 15.663 -10.623 -5.217 1.00 89.06 112 GLU A CA 1
ATOM 885 C C . GLU A 1 112 ? 15.516 -9.563 -6.319 1.00 89.06 112 GLU A C 1
ATOM 887 O O . GLU A 1 112 ? 15.884 -9.802 -7.474 1.00 89.06 112 GLU A O 1
ATOM 892 N N . PHE A 1 113 ? 15.101 -8.347 -5.953 1.00 93.50 113 PHE A N 1
ATOM 893 C CA . PHE A 1 113 ? 15.055 -7.207 -6.867 1.00 93.50 113 PHE A CA 1
ATOM 894 C C . PHE A 1 113 ? 16.440 -6.846 -7.422 1.00 93.50 113 PHE A C 1
ATOM 896 O O . PHE A 1 113 ? 16.594 -6.651 -8.633 1.00 93.50 113 PHE A O 1
ATOM 903 N N . LEU A 1 114 ? 17.464 -6.796 -6.562 1.00 90.19 114 LEU A N 1
ATOM 904 C CA . LEU A 1 114 ? 18.842 -6.518 -6.973 1.00 90.19 114 LEU A CA 1
ATOM 905 C C . LEU A 1 114 ? 19.382 -7.594 -7.920 1.00 90.19 114 LEU A C 1
ATOM 907 O O . LEU A 1 114 ? 19.973 -7.255 -8.946 1.00 90.19 114 LEU A O 1
ATOM 911 N N . ARG A 1 115 ? 19.123 -8.878 -7.641 1.00 91.81 115 ARG A N 1
ATOM 912 C CA . ARG A 1 115 ? 19.494 -9.978 -8.545 1.00 91.81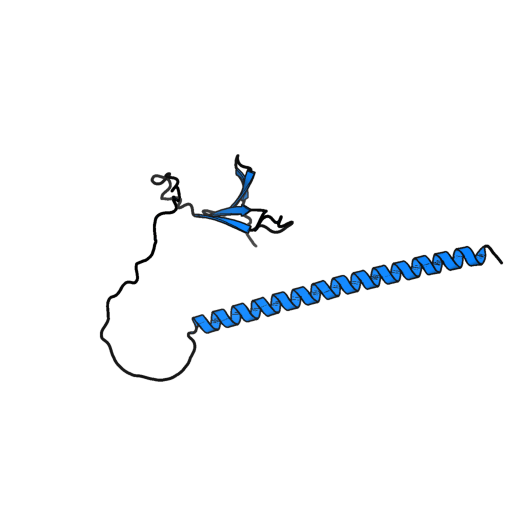 115 ARG A CA 1
ATOM 913 C C . ARG A 1 115 ? 18.823 -9.845 -9.907 1.00 91.81 115 ARG A C 1
ATOM 915 O O . ARG A 1 115 ? 19.491 -10.007 -10.926 1.00 91.81 115 ARG A O 1
ATOM 922 N N . HIS A 1 116 ? 17.532 -9.516 -9.943 1.00 90.19 116 HIS A N 1
ATOM 923 C CA . HIS A 1 116 ? 16.819 -9.316 -11.204 1.00 90.19 116 HIS A CA 1
ATOM 924 C C . HIS A 1 116 ? 17.405 -8.139 -12.000 1.00 90.19 116 HIS A C 1
ATOM 926 O O . HIS A 1 116 ? 17.634 -8.253 -13.205 1.00 90.19 116 HIS A O 1
ATOM 932 N N . LYS A 1 117 ? 17.710 -7.018 -11.333 1.00 91.94 117 LYS A N 1
ATOM 933 C CA . LYS A 1 117 ? 18.382 -5.862 -11.950 1.00 91.94 117 LYS A CA 1
ATOM 934 C C . LYS A 1 117 ? 19.769 -6.207 -12.488 1.00 91.94 117 LYS A C 1
ATOM 936 O O . LYS A 1 117 ? 20.114 -5.783 -13.590 1.00 91.94 117 LYS A O 1
ATOM 941 N N . GLU A 1 118 ? 20.551 -6.985 -11.748 1.00 92.50 118 GLU A N 1
ATOM 942 C CA . GLU A 1 118 ? 21.869 -7.433 -12.195 1.00 92.50 118 GLU A CA 1
ATOM 943 C C . GLU A 1 118 ? 21.759 -8.362 -13.415 1.00 92.50 118 GLU A C 1
ATOM 945 O O . GLU A 1 118 ? 22.519 -8.222 -14.373 1.00 92.50 118 GLU A O 1
ATOM 950 N N . GLN A 1 119 ? 20.789 -9.279 -13.419 1.00 91.44 119 GLN A N 1
ATOM 951 C CA . GLN A 1 119 ? 20.550 -10.182 -14.543 1.00 91.44 119 GLN A CA 1
ATOM 952 C C . GLN A 1 119 ? 20.125 -9.422 -15.808 1.00 91.44 119 GLN A C 1
ATOM 954 O O . GLN A 1 119 ? 20.626 -9.720 -16.891 1.00 91.44 119 GLN A O 1
ATOM 959 N N . GLU A 1 120 ? 19.242 -8.431 -15.683 1.00 91.56 120 GLU A N 1
ATOM 960 C CA . GLU A 1 120 ? 18.861 -7.524 -16.775 1.00 91.56 120 GLU A CA 1
ATOM 961 C C . GLU A 1 120 ? 20.076 -6.757 -17.317 1.00 91.56 120 GLU A C 1
ATOM 963 O O . GLU A 1 120 ? 20.301 -6.731 -18.525 1.00 91.56 120 GLU A O 1
ATOM 968 N N . SER A 1 121 ? 20.910 -6.205 -16.431 1.00 91.94 121 SER A N 1
ATOM 969 C CA . SER A 1 121 ? 22.138 -5.496 -16.815 1.00 91.94 121 SER A CA 1
ATOM 970 C C . SER A 1 121 ? 23.114 -6.403 -17.574 1.00 91.94 121 SER A C 1
ATOM 972 O O . SER A 1 121 ? 23.615 -6.035 -18.636 1.00 91.94 121 SER A O 1
ATOM 974 N N . LYS A 1 122 ? 23.320 -7.638 -17.097 1.00 93.50 122 LYS A N 1
ATOM 975 C CA . LYS A 1 122 ? 24.149 -8.649 -17.776 1.00 93.50 122 LYS A CA 1
ATOM 976 C C . LYS A 1 122 ? 23.605 -9.007 -19.159 1.00 93.50 122 LYS A C 1
ATOM 978 O O . LYS A 1 122 ? 24.386 -9.105 -20.101 1.00 93.50 122 LYS A O 1
ATOM 983 N N . LYS A 1 123 ? 22.284 -9.175 -19.299 1.00 94.12 123 LYS A N 1
ATOM 984 C CA . LYS A 1 123 ? 21.642 -9.430 -20.601 1.00 94.12 123 LYS A CA 1
ATOM 985 C C . LYS A 1 123 ? 21.852 -8.264 -21.565 1.00 94.12 123 LYS A C 1
ATOM 987 O O . LYS A 1 123 ? 22.225 -8.501 -22.707 1.00 94.12 123 LYS A O 1
ATOM 992 N N . LEU A 1 124 ? 21.648 -7.026 -21.112 1.00 93.12 124 LEU A N 1
ATOM 993 C CA . LEU A 1 124 ? 21.861 -5.836 -21.940 1.00 93.12 124 LEU A CA 1
ATOM 994 C C . LEU A 1 124 ? 23.322 -5.691 -22.367 1.00 93.12 124 LEU A C 1
ATOM 996 O O . LEU A 1 124 ? 23.579 -5.405 -23.531 1.00 93.12 124 LEU A O 1
ATOM 1000 N N . ASN A 1 125 ? 24.266 -5.943 -21.459 1.00 92.62 125 ASN A N 1
ATOM 1001 C CA . ASN A 1 125 ? 25.688 -5.905 -21.783 1.00 92.62 125 ASN A CA 1
ATOM 1002 C C . ASN A 1 125 ? 26.061 -6.983 -22.817 1.00 92.62 125 ASN A C 1
ATOM 1004 O O . ASN A 1 125 ? 26.755 -6.702 -23.784 1.00 92.62 125 ASN A O 1
ATOM 1008 N N . LEU A 1 126 ? 25.526 -8.201 -22.678 1.00 92.75 126 LEU A N 1
ATOM 1009 C CA . LEU A 1 126 ? 25.734 -9.261 -23.667 1.00 92.75 126 LEU A CA 1
ATOM 1010 C C . LEU A 1 126 ? 25.158 -8.892 -25.042 1.00 92.75 126 LEU A C 1
ATOM 1012 O O . LEU A 1 126 ? 25.804 -9.129 -26.058 1.00 92.75 126 LEU A O 1
ATOM 1016 N N . ILE A 1 127 ? 23.958 -8.306 -25.082 1.00 91.94 127 ILE A N 1
ATOM 1017 C CA . ILE A 1 127 ? 23.345 -7.826 -26.328 1.00 91.94 127 ILE A CA 1
ATOM 1018 C C . ILE A 1 127 ? 24.218 -6.741 -26.966 1.00 91.94 127 ILE A C 1
ATOM 1020 O O . ILE A 1 127 ? 24.451 -6.778 -28.171 1.00 91.94 127 ILE A O 1
ATOM 1024 N N . PHE A 1 128 ? 24.723 -5.803 -26.165 1.00 90.62 128 PHE A N 1
ATOM 1025 C CA . PHE A 1 128 ? 25.625 -4.755 -26.628 1.00 90.62 128 PHE A CA 1
ATOM 1026 C C . PHE A 1 128 ? 26.909 -5.351 -27.228 1.00 90.62 128 PHE A C 1
ATOM 1028 O O . PHE A 1 128 ? 27.233 -5.056 -28.372 1.00 90.62 128 PHE A O 1
ATOM 1035 N N . GLU A 1 129 ? 27.583 -6.260 -26.523 1.00 89.44 129 GLU A N 1
ATOM 1036 C CA . GLU A 1 129 ? 28.781 -6.953 -27.024 1.00 89.44 129 GLU A CA 1
ATOM 1037 C C . GLU A 1 129 ? 28.534 -7.688 -28.351 1.00 89.44 129 GLU A C 1
ATOM 1039 O O . GLU A 1 129 ? 29.340 -7.582 -29.274 1.00 89.44 129 GLU A O 1
ATOM 1044 N N . LEU A 1 130 ? 27.404 -8.393 -28.486 1.00 88.81 130 LEU A N 1
ATOM 1045 C CA . LEU A 1 130 ? 27.050 -9.090 -29.728 1.00 88.81 130 LEU A CA 1
ATOM 1046 C C . LEU A 1 130 ? 26.859 -8.112 -30.895 1.00 88.81 130 LEU A C 1
ATOM 1048 O O . LEU A 1 130 ? 27.464 -8.297 -31.947 1.00 88.81 130 LEU A O 1
ATOM 1052 N N . ILE A 1 131 ? 26.101 -7.031 -30.685 1.00 87.38 131 ILE A N 1
ATOM 1053 C CA . ILE A 1 131 ? 25.854 -6.011 -31.715 1.00 87.38 131 ILE A CA 1
ATOM 1054 C C . ILE A 1 131 ? 27.166 -5.359 -32.175 1.00 87.38 131 ILE A C 1
ATOM 1056 O O . ILE A 1 131 ? 27.380 -5.176 -33.372 1.00 87.38 131 ILE A O 1
ATOM 1060 N N . TYR A 1 132 ? 28.062 -5.013 -31.248 1.00 77.88 132 TYR A N 1
ATOM 1061 C CA . TYR A 1 132 ? 29.331 -4.359 -31.588 1.00 77.88 132 TYR A CA 1
ATOM 1062 C C . TYR A 1 132 ? 30.323 -5.302 -32.277 1.00 77.88 132 TYR A C 1
ATOM 1064 O O . TYR A 1 132 ? 31.102 -4.868 -33.136 1.00 77.88 132 TYR A O 1
ATOM 1072 N N . LYS A 1 133 ? 30.288 -6.593 -31.936 1.00 74.12 133 LYS A N 1
ATOM 1073 C CA . LYS A 1 133 ? 31.100 -7.618 -32.592 1.00 74.12 133 LYS A CA 1
ATOM 1074 C C . LYS A 1 133 ? 30.623 -7.876 -34.021 1.00 74.12 133 LYS A C 1
ATOM 1076 O O . LYS A 1 133 ? 31.456 -7.883 -34.924 1.00 74.12 133 LYS A O 1
ATOM 1081 N N . ASP A 1 134 ? 29.313 -7.976 -34.236 1.00 72.69 134 ASP A N 1
ATOM 1082 C CA . ASP A 1 134 ? 28.720 -8.134 -35.570 1.00 72.69 134 ASP A CA 1
ATOM 1083 C C . ASP A 1 134 ? 28.985 -6.900 -36.452 1.00 72.69 134 ASP A C 1
ATOM 1085 O O . ASP A 1 134 ? 29.390 -7.038 -37.605 1.00 72.69 134 ASP A O 1
ATOM 1089 N N . TYR A 1 135 ? 28.892 -5.691 -35.882 1.00 69.94 135 TYR A N 1
ATOM 1090 C CA . TYR A 1 135 ? 29.216 -4.442 -36.584 1.00 69.94 135 TYR A CA 1
ATOM 1091 C C . TYR A 1 135 ? 30.690 -4.364 -37.025 1.00 69.94 135 TYR A C 1
ATOM 1093 O O . TYR A 1 135 ? 31.008 -3.800 -38.070 1.00 69.94 135 TYR A O 1
ATOM 1101 N N . SER A 1 136 ? 31.606 -4.941 -36.241 1.00 61.09 136 SER A N 1
ATOM 1102 C CA . SER A 1 136 ? 33.039 -4.965 -36.567 1.00 61.09 136 SER A CA 1
ATOM 1103 C C . SER A 1 136 ? 33.383 -6.007 -37.639 1.00 61.09 136 SER A C 1
ATOM 1105 O O . SER A 1 136 ? 34.257 -5.758 -38.468 1.00 61.09 136 SER A O 1
ATOM 1107 N N . VAL A 1 137 ? 32.686 -7.150 -37.657 1.00 60.00 137 VAL A N 1
ATOM 1108 C CA . VAL A 1 137 ? 32.828 -8.184 -38.700 1.00 60.00 137 VAL A CA 1
ATOM 1109 C C . VAL A 1 137 ? 32.327 -7.661 -40.051 1.00 60.00 137 VAL A C 1
ATOM 1111 O O . VAL A 1 137 ? 33.022 -7.789 -41.055 1.00 60.00 137 VAL A O 1
ATOM 1114 N N . GLU A 1 138 ? 31.182 -6.974 -40.071 1.00 59.47 138 GLU A N 1
ATOM 1115 C CA . GLU A 1 138 ? 30.573 -6.461 -41.307 1.00 59.47 138 GLU A CA 1
ATOM 1116 C C . GLU A 1 138 ? 31.386 -5.327 -41.974 1.00 59.47 138 GLU A C 1
ATOM 1118 O O . GLU A 1 138 ? 31.322 -5.136 -43.190 1.00 59.47 138 GLU A O 1
ATOM 1123 N N . GLN A 1 139 ? 32.185 -4.581 -41.200 1.00 58.16 139 GLN A N 1
ATOM 1124 C CA . GLN A 1 139 ? 33.121 -3.574 -41.725 1.00 58.16 139 GLN A CA 1
ATOM 1125 C C . GLN A 1 139 ? 34.464 -4.182 -42.156 1.00 58.16 139 GLN A C 1
ATOM 1127 O O . GLN A 1 139 ? 35.069 -3.686 -43.104 1.00 58.16 139 GLN A O 1
ATOM 1132 N N . GLY A 1 140 ? 34.920 -5.256 -41.499 1.00 54.28 140 GLY A N 1
ATOM 1133 C CA . GLY A 1 140 ? 36.156 -5.968 -41.845 1.00 54.28 140 GLY A CA 1
ATOM 1134 C C . GLY A 1 140 ? 36.094 -6.684 -43.198 1.00 54.28 140 GLY A C 1
ATOM 1135 O O . GLY A 1 140 ? 37.075 -6.664 -43.936 1.00 54.28 140 GLY A O 1
ATOM 1136 N N . ASP A 1 141 ? 34.927 -7.214 -43.575 1.00 53.06 141 ASP A N 1
ATOM 1137 C CA . ASP A 1 141 ? 34.710 -7.884 -44.870 1.00 53.06 141 ASP A CA 1
ATOM 1138 C C . ASP A 1 141 ? 34.579 -6.911 -46.063 1.00 53.06 141 ASP A C 1
ATOM 1140 O O . ASP A 1 141 ? 34.570 -7.335 -47.217 1.00 53.06 141 ASP A O 1
ATOM 1144 N N . ARG A 1 142 ? 34.490 -5.594 -45.821 1.00 52.25 142 ARG A N 1
ATOM 1145 C CA . ARG A 1 142 ? 34.405 -4.564 -46.880 1.00 52.25 142 ARG A CA 1
ATOM 1146 C C . ARG A 1 142 ? 35.753 -3.948 -47.274 1.00 52.25 142 ARG A C 1
ATOM 1148 O O . ARG A 1 142 ? 35.781 -3.102 -48.165 1.00 52.25 142 ARG A O 1
ATOM 1155 N N . ILE A 1 143 ? 36.848 -4.342 -46.621 1.00 51.50 143 ILE A N 1
ATOM 1156 C CA . ILE A 1 143 ? 38.203 -3.794 -46.830 1.00 51.50 143 ILE A CA 1
ATOM 1157 C C . ILE A 1 143 ? 39.272 -4.864 -47.122 1.00 51.50 143 ILE A C 1
ATOM 1159 O O . ILE A 1 143 ? 40.462 -4.556 -47.045 1.00 51.50 143 ILE A O 1
ATOM 1163 N N . ALA A 1 144 ? 38.871 -6.087 -47.487 1.00 47.94 144 ALA A N 1
ATOM 1164 C CA . ALA A 1 144 ? 39.765 -7.136 -47.992 1.00 47.94 144 ALA A CA 1
ATOM 1165 C C . ALA A 1 144 ? 39.643 -7.309 -49.513 1.00 47.94 144 ALA A C 1
ATOM 1167 O O . ALA A 1 144 ? 38.503 -7.243 -50.028 1.00 47.94 144 ALA A O 1
#

Secondary structure (DSSP, 8-state):
-PPPPEEEE-TT--EEEEETTEEEEEESEETTEE-TT--EEEEEEE--TTTTTT--------S--------------------------HHHHHHHHHHHHHHHHHHHHHHHHHHHHHHHHHHHHHHHHHHHHHHHHHHHTT--